Protein AF-A0A485J6U9-F1 (afdb_monomer_lite)

Radius of gyration: 19.87 Å; chains: 1; bounding box: 38×28×62 Å

Structure (mmCIF, N/CA/C/O backbone):
data_AF-A0A485J6U9-F1
#
_entry.id   AF-A0A485J6U9-F1
#
loop_
_atom_site.group_PDB
_atom_site.id
_atom_site.type_symbol
_atom_site.label_atom_id
_atom_site.label_alt_id
_atom_site.label_comp_id
_atom_site.label_asym_id
_atom_site.label_entity_id
_atom_site.label_seq_id
_atom_site.pdbx_PDB_ins_code
_atom_site.Cartn_x
_atom_site.Cartn_y
_atom_site.Cartn_z
_atom_site.occupancy
_atom_site.B_iso_or_equiv
_atom_site.auth_seq_id
_atom_site.auth_comp_id
_atom_site.auth_asym_id
_atom_site.auth_atom_id
_atom_site.pdbx_PDB_model_num
ATOM 1 N N . MET A 1 1 ? -6.637 5.668 -46.696 1.00 35.59 1 MET A N 1
ATOM 2 C CA . MET A 1 1 ? -7.475 6.559 -45.872 1.00 35.59 1 MET A CA 1
ATOM 3 C C . MET A 1 1 ? -7.796 5.779 -44.609 1.00 35.59 1 MET A C 1
ATOM 5 O O . MET A 1 1 ? -8.594 4.857 -44.676 1.00 35.59 1 MET A O 1
ATOM 9 N N . LEU A 1 2 ? -7.022 6.003 -43.543 1.00 38.31 2 LEU A N 1
ATOM 10 C CA . LEU A 1 2 ? -7.193 5.311 -42.261 1.00 38.31 2 LEU A CA 1
ATOM 11 C C . LEU A 1 2 ? -8.484 5.831 -41.614 1.00 38.31 2 LEU A C 1
ATOM 13 O O . LEU A 1 2 ? -8.698 7.041 -41.579 1.00 38.31 2 LEU A O 1
ATOM 17 N N . ASP A 1 3 ? -9.363 4.918 -41.207 1.00 39.28 3 ASP A N 1
ATOM 18 C CA . ASP A 1 3 ? -10.699 5.232 -40.698 1.00 39.28 3 ASP A CA 1
ATOM 19 C C . ASP A 1 3 ? -10.597 6.007 -39.374 1.00 39.28 3 ASP A C 1
ATOM 21 O O . ASP A 1 3 ? -9.973 5.551 -38.413 1.00 39.28 3 ASP A O 1
ATOM 25 N N . SER A 1 4 ? -11.201 7.197 -39.338 1.00 44.47 4 SER A N 1
ATOM 26 C CA . SER A 1 4 ? -11.130 8.158 -38.229 1.00 44.47 4 SER A CA 1
ATOM 27 C C . SER A 1 4 ? -11.622 7.583 -36.899 1.00 44.47 4 SER A C 1
ATOM 29 O O . SER A 1 4 ? -11.265 8.117 -35.854 1.00 44.47 4 SER A O 1
ATOM 31 N N . LYS A 1 5 ? -12.423 6.512 -36.923 1.00 46.84 5 LYS A N 1
ATOM 32 C CA . LYS A 1 5 ? -12.934 5.841 -35.719 1.00 46.84 5 LYS A CA 1
ATOM 33 C C . LYS A 1 5 ? -11.834 5.123 -34.932 1.00 46.84 5 LYS A C 1
ATOM 35 O O . LYS A 1 5 ? -11.816 5.190 -33.714 1.00 46.84 5 LYS A O 1
ATOM 40 N N . ASN A 1 6 ? -10.859 4.533 -35.624 1.00 50.22 6 ASN A N 1
ATOM 41 C CA . ASN A 1 6 ? -9.814 3.715 -35.001 1.00 50.22 6 ASN A CA 1
ATOM 42 C C . ASN A 1 6 ? -8.770 4.570 -34.259 1.00 50.22 6 ASN A C 1
ATOM 44 O O . ASN A 1 6 ? -8.260 4.188 -33.215 1.00 50.22 6 ASN A O 1
ATOM 48 N N . ILE A 1 7 ? -8.491 5.774 -34.772 1.00 48.19 7 ILE A N 1
ATOM 49 C CA . ILE A 1 7 ? -7.550 6.717 -34.148 1.00 48.19 7 ILE A CA 1
ATOM 50 C C . ILE A 1 7 ? -8.143 7.285 -32.855 1.00 48.19 7 ILE A C 1
ATOM 52 O O . ILE A 1 7 ? -7.432 7.421 -31.867 1.00 48.19 7 ILE A O 1
ATOM 56 N N . THR A 1 8 ? -9.443 7.592 -32.837 1.00 47.28 8 THR A N 1
ATOM 57 C CA . THR A 1 8 ? -10.120 8.079 -31.627 1.00 47.28 8 THR A CA 1
ATOM 58 C C . THR A 1 8 ? -10.196 7.001 -30.548 1.00 47.28 8 THR A C 1
ATOM 60 O O . THR A 1 8 ? -10.008 7.333 -29.383 1.00 47.28 8 THR A O 1
ATOM 63 N N . ASP A 1 9 ? -10.385 5.734 -30.931 1.00 46.00 9 ASP A N 1
ATOM 64 C CA . ASP A 1 9 ? -10.362 4.590 -30.010 1.00 46.00 9 ASP A CA 1
ATOM 65 C C . ASP A 1 9 ? -8.954 4.342 -29.438 1.00 46.00 9 ASP A C 1
ATOM 67 O O . ASP A 1 9 ? -8.806 4.121 -28.237 1.00 46.00 9 ASP A O 1
ATOM 71 N N . LEU A 1 10 ? -7.905 4.457 -30.263 1.00 44.81 10 LEU A N 1
ATOM 72 C CA . LEU A 1 10 ? -6.508 4.342 -29.823 1.00 44.81 10 LEU A CA 1
ATOM 73 C C . LEU A 1 10 ? -6.090 5.489 -28.897 1.00 44.81 10 LEU A C 1
ATOM 75 O O . LEU A 1 10 ? -5.428 5.248 -27.896 1.00 44.81 10 LEU A O 1
ATOM 79 N N . LEU A 1 11 ? -6.504 6.722 -29.200 1.00 48.78 11 LEU A N 1
ATOM 80 C CA . LEU A 1 11 ? -6.249 7.889 -28.350 1.0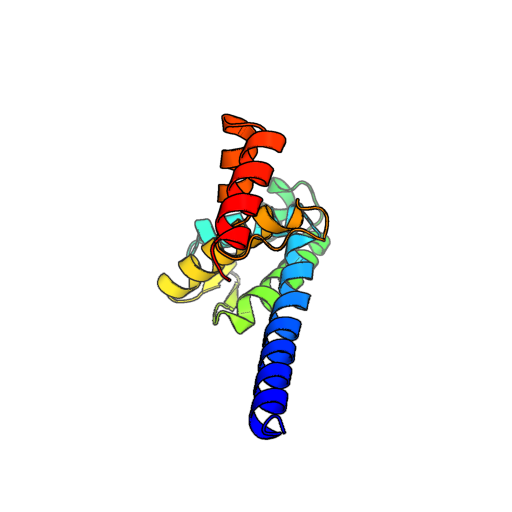0 48.78 11 LEU A CA 1
ATOM 81 C C . LEU A 1 11 ? -7.041 7.825 -27.038 1.00 48.78 11 LEU A C 1
ATOM 83 O O . LEU A 1 11 ? -6.549 8.284 -26.012 1.00 48.78 11 LEU A O 1
ATOM 87 N N . HIS A 1 12 ? -8.243 7.237 -27.044 1.00 41.88 12 HIS A N 1
ATOM 88 C CA . HIS A 1 12 ? -8.993 6.970 -25.815 1.00 41.88 12 HIS A CA 1
ATOM 89 C C . HIS A 1 12 ? -8.314 5.906 -24.957 1.00 41.88 12 HIS A C 1
ATOM 91 O O . HIS A 1 12 ? -8.286 6.049 -23.740 1.00 41.88 12 HIS A O 1
ATOM 97 N N . LEU A 1 13 ? -7.758 4.861 -25.577 1.00 40.75 13 LEU A N 1
ATOM 98 C CA . LEU A 1 13 ? -7.030 3.812 -24.870 1.00 40.75 13 LEU A CA 1
ATOM 99 C C . LEU A 1 13 ? -5.719 4.345 -24.278 1.00 40.75 13 LEU A C 1
ATOM 101 O O . LEU A 1 13 ? -5.414 4.050 -23.131 1.00 40.75 13 LEU A O 1
ATOM 105 N N . ASP A 1 14 ? -4.999 5.188 -25.019 1.00 39.88 14 ASP A N 1
ATOM 106 C CA . ASP A 1 14 ? -3.776 5.856 -24.555 1.00 39.88 14 ASP A CA 1
ATOM 107 C C . ASP A 1 14 ? -4.068 6.837 -23.405 1.00 39.88 14 ASP A C 1
ATOM 109 O O . ASP A 1 14 ? -3.330 6.904 -22.427 1.00 39.88 14 ASP A O 1
ATOM 113 N N . HIS A 1 15 ? -5.206 7.540 -23.459 1.00 40.34 15 HIS A N 1
ATOM 114 C CA . HIS A 1 15 ? -5.651 8.424 -22.379 1.00 40.34 15 HIS A CA 1
ATOM 115 C C . HIS A 1 15 ? -6.117 7.655 -21.129 1.00 40.34 1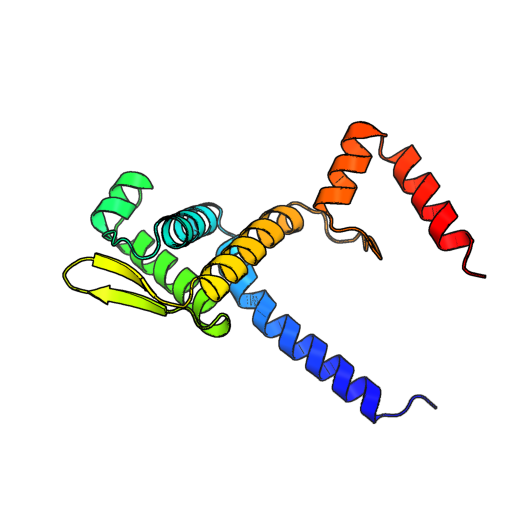5 HIS A C 1
ATOM 117 O O . HIS A 1 15 ? -5.851 8.092 -20.010 1.00 40.34 15 HIS A O 1
ATOM 123 N N . LEU A 1 16 ? -6.768 6.498 -21.306 1.00 37.81 16 LEU A N 1
ATOM 124 C CA . LEU A 1 16 ? -7.186 5.625 -20.204 1.00 37.81 16 LEU A CA 1
ATOM 125 C C . LEU A 1 16 ? -5.971 4.969 -19.524 1.00 37.81 16 LEU A C 1
ATOM 127 O O . LEU A 1 16 ? -5.895 4.952 -18.300 1.00 37.81 16 LEU A O 1
ATOM 131 N N . LEU A 1 17 ? -4.984 4.526 -20.312 1.00 43.03 17 LEU A N 1
ATOM 132 C CA . LEU A 1 17 ? -3.705 4.000 -19.821 1.00 43.03 17 LEU A CA 1
ATOM 133 C C . LEU A 1 17 ? -2.837 5.093 -19.172 1.00 43.03 17 LEU A C 1
ATOM 135 O O . LEU A 1 17 ? -2.151 4.828 -18.188 1.00 43.03 17 LEU A O 1
ATOM 139 N N . GLY A 1 18 ? -2.881 6.330 -19.676 1.00 35.41 18 GLY A N 1
ATOM 140 C CA . GLY A 1 18 ? -2.136 7.466 -19.124 1.00 35.41 18 GLY A CA 1
ATOM 141 C C . GLY A 1 18 ? -2.608 7.895 -17.730 1.00 35.41 18 GLY A C 1
ATOM 142 O O . GLY A 1 18 ? -1.780 8.211 -16.879 1.00 35.41 18 GLY A O 1
ATOM 143 N N . ALA A 1 19 ? -3.918 7.842 -17.464 1.00 39.59 19 ALA A N 1
ATOM 144 C CA . ALA A 1 19 ? -4.476 8.134 -16.140 1.00 39.59 19 ALA A CA 1
ATOM 145 C C . ALA A 1 19 ? -4.165 7.029 -15.113 1.00 39.59 19 ALA A C 1
ATOM 147 O O . ALA A 1 19 ? -3.899 7.325 -13.950 1.00 39.59 19 ALA A O 1
ATOM 148 N N . GLU A 1 20 ? -4.135 5.763 -15.545 1.00 41.81 20 GLU A N 1
ATOM 149 C CA . GLU A 1 20 ? -3.649 4.649 -14.719 1.00 41.81 20 GLU A CA 1
ATOM 150 C C . GLU A 1 20 ? -2.145 4.791 -14.405 1.00 41.81 20 GLU A C 1
ATOM 152 O O . GLU A 1 20 ? -1.697 4.409 -13.323 1.00 41.81 20 GLU A O 1
ATOM 157 N N . CYS A 1 21 ? -1.366 5.393 -15.311 1.00 45.50 21 CYS A N 1
ATOM 158 C CA . CYS A 1 21 ? 0.083 5.541 -15.175 1.00 45.50 21 CYS A CA 1
ATOM 159 C C . CYS A 1 21 ? 0.505 6.612 -14.148 1.00 45.50 21 CYS A C 1
ATOM 161 O O . CYS A 1 21 ? 1.444 6.373 -13.391 1.00 45.50 21 CYS A O 1
ATOM 163 N N . GLU A 1 22 ? -0.196 7.752 -14.046 1.00 48.62 22 GLU A N 1
ATOM 164 C CA . GLU A 1 22 ? 0.195 8.847 -13.130 1.00 48.62 22 GLU A CA 1
ATOM 165 C C . GLU A 1 22 ? 0.141 8.451 -11.639 1.00 48.62 22 GLU A C 1
ATOM 167 O O . GLU A 1 22 ? 0.990 8.863 -10.839 1.00 48.62 22 GLU A O 1
ATOM 172 N N . GLU A 1 23 ? -0.837 7.635 -11.235 1.00 53.12 23 GLU A N 1
ATOM 173 C CA . GLU A 1 23 ? -0.960 7.197 -9.838 1.00 53.12 23 GLU A CA 1
ATOM 174 C C . GLU A 1 23 ? -0.042 6.014 -9.508 1.00 53.12 23 GLU A C 1
ATOM 176 O O . GLU A 1 23 ? 0.522 5.957 -8.406 1.00 53.12 23 GLU A O 1
ATOM 181 N N . ILE A 1 24 ? 0.179 5.115 -10.477 1.00 58.66 24 ILE A N 1
ATOM 182 C CA . ILE A 1 24 ? 1.215 4.078 -10.393 1.00 58.66 24 ILE A CA 1
ATOM 183 C C . ILE A 1 24 ? 2.583 4.742 -10.191 1.00 58.66 24 ILE A C 1
ATOM 185 O O . ILE A 1 24 ? 3.296 4.376 -9.252 1.00 58.66 24 ILE A O 1
ATOM 189 N N . ASP A 1 25 ? 2.907 5.782 -10.965 1.00 65.88 25 ASP A N 1
ATOM 190 C CA . ASP A 1 25 ? 4.149 6.551 -10.832 1.00 65.88 25 ASP A CA 1
ATOM 191 C C . ASP A 1 25 ? 4.310 7.138 -9.423 1.00 65.88 25 ASP A C 1
ATOM 193 O O . ASP A 1 25 ? 5.406 7.134 -8.858 1.00 65.88 25 ASP A O 1
ATOM 197 N N . GLY A 1 26 ? 3.216 7.599 -8.807 1.00 75.00 26 GLY A N 1
ATOM 198 C CA . GLY A 1 26 ? 3.202 8.147 -7.450 1.00 75.00 26 GLY A CA 1
ATOM 199 C C . GLY A 1 26 ? 3.624 7.153 -6.364 1.00 75.00 26 GLY A C 1
ATOM 200 O O . GLY A 1 26 ? 4.291 7.540 -5.395 1.00 75.00 26 GLY A O 1
ATOM 201 N N . VAL A 1 27 ? 3.256 5.878 -6.494 1.00 82.31 27 VAL A N 1
ATOM 202 C CA . VAL A 1 27 ? 3.714 4.822 -5.578 1.00 82.31 27 VAL A CA 1
ATOM 203 C C . VAL A 1 27 ? 5.108 4.338 -5.983 1.00 82.31 27 VAL A C 1
ATOM 205 O O . VAL A 1 27 ? 5.965 4.182 -5.110 1.00 82.31 27 VAL A O 1
ATOM 208 N N . MET A 1 28 ? 5.363 4.145 -7.280 1.00 83.19 28 MET A N 1
ATOM 209 C CA . MET A 1 28 ? 6.600 3.540 -7.784 1.00 83.19 28 MET A CA 1
ATOM 210 C C . MET A 1 28 ? 7.825 4.454 -7.658 1.00 83.19 28 MET A C 1
ATOM 212 O O . MET A 1 28 ? 8.931 3.964 -7.427 1.00 83.19 28 MET A O 1
ATOM 216 N N . ASN A 1 29 ? 7.653 5.780 -7.702 1.00 83.19 29 ASN A N 1
ATOM 217 C CA . ASN A 1 29 ? 8.747 6.749 -7.547 1.00 83.19 29 ASN A CA 1
ATOM 218 C C . ASN A 1 29 ? 9.331 6.827 -6.125 1.00 83.19 29 ASN A C 1
ATOM 220 O O . ASN A 1 29 ? 10.306 7.542 -5.883 1.00 83.19 29 ASN A O 1
ATOM 224 N N . ASN A 1 30 ? 8.745 6.108 -5.164 1.00 88.75 30 ASN A N 1
ATOM 225 C CA . ASN A 1 30 ? 9.183 6.115 -3.781 1.00 88.75 30 ASN A CA 1
ATOM 226 C C . ASN A 1 30 ? 9.247 4.689 -3.227 1.00 88.75 30 ASN A C 1
ATOM 228 O O . ASN A 1 30 ? 8.239 4.103 -2.833 1.00 88.75 30 ASN A O 1
ATOM 232 N N . ALA A 1 31 ? 10.468 4.167 -3.084 1.00 88.56 31 ALA A N 1
ATOM 233 C CA . ALA A 1 31 ? 10.719 2.818 -2.573 1.00 88.56 31 ALA A CA 1
ATOM 234 C C . ALA A 1 31 ? 10.060 2.535 -1.207 1.00 88.56 31 ALA A C 1
ATOM 236 O O . ALA A 1 31 ? 9.760 1.384 -0.890 1.00 88.56 31 ALA A O 1
ATOM 237 N N . ARG A 1 32 ? 9.815 3.561 -0.380 1.00 94.56 32 ARG A N 1
ATOM 238 C CA . ARG A 1 32 ? 9.088 3.400 0.885 1.00 94.56 32 ARG A CA 1
ATOM 239 C C . ARG A 1 32 ? 7.604 3.127 0.651 1.00 94.56 32 ARG A C 1
ATOM 241 O O . ARG A 1 32 ? 7.066 2.234 1.296 1.00 94.56 32 ARG A O 1
ATOM 248 N N . ARG A 1 33 ? 6.961 3.838 -0.281 1.00 95.75 33 ARG A N 1
ATOM 249 C CA . ARG A 1 33 ? 5.547 3.620 -0.634 1.00 95.75 33 ARG A CA 1
ATOM 250 C C . ARG A 1 33 ? 5.335 2.237 -1.222 1.00 95.75 33 ARG A C 1
ATOM 252 O O . ARG A 1 33 ? 4.435 1.540 -0.774 1.00 95.75 33 ARG A O 1
ATOM 259 N N . VAL A 1 34 ? 6.230 1.806 -2.112 1.00 94.56 34 VAL A N 1
ATOM 260 C CA . VAL A 1 34 ? 6.247 0.437 -2.650 1.00 94.56 34 VAL A CA 1
ATOM 261 C C . VAL A 1 34 ? 6.276 -0.600 -1.522 1.00 94.56 34 VAL A C 1
ATOM 263 O O . VAL A 1 34 ? 5.468 -1.526 -1.503 1.00 94.56 34 VAL A O 1
ATOM 266 N N . LYS A 1 35 ? 7.168 -0.428 -0.536 1.00 95.25 35 LYS A N 1
ATOM 267 C CA . LYS A 1 35 ? 7.267 -1.351 0.605 1.00 95.25 35 LYS A CA 1
ATOM 268 C C . LYS A 1 35 ? 6.021 -1.339 1.491 1.00 95.25 35 LYS A C 1
ATOM 270 O O . LYS A 1 35 ? 5.608 -2.406 1.934 1.00 95.25 35 LYS A O 1
ATOM 275 N N . ILE A 1 36 ? 5.444 -0.167 1.767 1.00 97.06 36 ILE A N 1
ATOM 276 C CA . ILE A 1 36 ? 4.214 -0.048 2.567 1.00 97.06 36 ILE A CA 1
ATOM 277 C C . ILE A 1 36 ? 3.044 -0.709 1.827 1.00 97.06 36 ILE A C 1
ATOM 279 O O . ILE A 1 36 ? 2.335 -1.515 2.421 1.00 97.06 36 ILE A O 1
ATOM 283 N N . ALA A 1 37 ? 2.872 -0.433 0.532 1.00 96.75 37 ALA A N 1
ATOM 284 C CA . ALA A 1 37 ? 1.823 -1.031 -0.292 1.00 96.75 37 ALA A CA 1
ATOM 285 C C . ALA A 1 37 ? 1.947 -2.563 -0.351 1.00 96.75 37 ALA A C 1
ATOM 287 O O . ALA A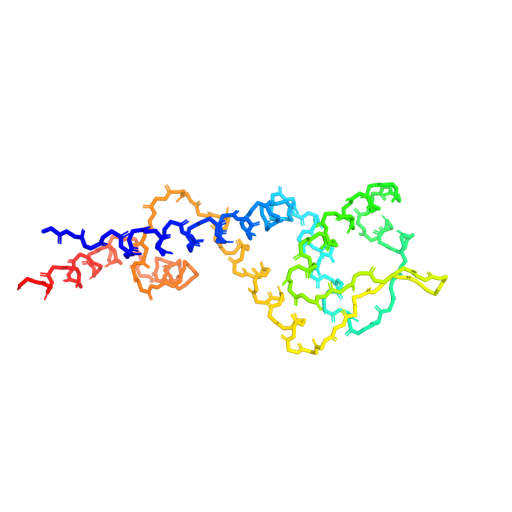 1 37 ? 0.971 -3.268 -0.105 1.00 96.75 37 ALA A O 1
ATOM 288 N N . SER A 1 38 ? 3.158 -3.082 -0.590 1.00 96.44 38 SER A N 1
ATOM 289 C CA . SER A 1 38 ? 3.439 -4.525 -0.592 1.00 96.44 38 SER A CA 1
ATOM 290 C C . SER A 1 38 ? 3.090 -5.173 0.747 1.00 96.44 38 SER A C 1
ATOM 292 O O . SER A 1 38 ? 2.446 -6.224 0.765 1.00 96.44 38 SER A O 1
ATOM 294 N N . GLN A 1 39 ? 3.450 -4.535 1.867 1.00 97.00 39 GLN A N 1
ATOM 295 C CA . GLN A 1 39 ? 3.091 -5.031 3.191 1.00 97.00 39 GLN A CA 1
ATOM 296 C C . GLN A 1 39 ? 1.570 -5.087 3.371 1.00 97.00 39 GLN A C 1
ATOM 298 O O . GLN A 1 39 ? 1.050 -6.135 3.738 1.00 97.00 39 GLN A O 1
ATOM 303 N N . LEU A 1 40 ? 0.861 -3.986 3.107 1.00 97.25 40 LEU A N 1
ATOM 304 C CA . LEU A 1 40 ? -0.588 -3.913 3.310 1.00 97.25 40 LEU A CA 1
ATOM 305 C C . LEU A 1 40 ? -1.335 -4.950 2.461 1.00 97.25 40 LEU A C 1
ATOM 307 O O . LEU A 1 40 ? -2.225 -5.629 2.968 1.00 97.25 40 LEU A O 1
ATOM 311 N N . LEU A 1 41 ? -0.940 -5.122 1.196 1.00 97.19 41 LEU A N 1
ATOM 312 C CA . LEU A 1 41 ? -1.521 -6.131 0.307 1.00 97.19 41 LEU A CA 1
ATOM 313 C C . LEU A 1 41 ? -1.239 -7.558 0.796 1.00 97.19 41 LEU A C 1
ATOM 315 O O . LEU A 1 41 ? -2.131 -8.397 0.772 1.00 97.19 41 LEU A O 1
ATOM 319 N N . SER A 1 42 ? -0.020 -7.832 1.274 1.00 96.00 42 SER A N 1
ATOM 320 C CA . SER A 1 42 ? 0.369 -9.168 1.759 1.00 96.00 42 SER A CA 1
ATOM 321 C C . SER A 1 42 ? -0.295 -9.535 3.086 1.00 96.00 42 SER A C 1
ATOM 323 O O . SER A 1 42 ? -0.545 -10.706 3.351 1.00 96.00 42 SER A O 1
ATOM 325 N N . GLU A 1 43 ? -0.543 -8.540 3.939 1.00 94.94 43 GLU A N 1
ATOM 326 C CA . GLU A 1 43 ? -1.145 -8.733 5.258 1.00 94.94 43 GLU A CA 1
ATOM 327 C C . GLU A 1 43 ? -2.683 -8.692 5.203 1.00 94.94 43 GLU A C 1
ATOM 329 O O . GLU A 1 43 ? -3.311 -9.059 6.191 1.00 94.94 43 GLU A O 1
ATOM 334 N N . THR A 1 44 ? -3.300 -8.317 4.074 1.00 93.44 44 THR A N 1
ATOM 335 C CA . THR A 1 44 ? -4.764 -8.231 3.903 1.00 93.44 44 THR A CA 1
ATOM 336 C C . THR A 1 44 ? -5.469 -9.545 4.286 1.00 93.44 44 THR A C 1
ATOM 338 O O . THR A 1 44 ? -5.042 -10.610 3.836 1.00 93.44 44 THR A O 1
ATOM 341 N N . PRO A 1 45 ? -6.557 -9.513 5.087 1.00 91.31 45 PRO A N 1
ATOM 342 C CA . PRO A 1 45 ? -7.278 -8.342 5.610 1.00 91.31 45 PRO A CA 1
ATOM 343 C C . PRO A 1 45 ? -6.820 -7.883 7.009 1.00 91.31 45 PRO A C 1
ATOM 345 O O . PRO A 1 45 ? -7.549 -7.168 7.690 1.00 91.31 45 PRO A O 1
ATOM 348 N N . ASN A 1 46 ? -5.646 -8.308 7.483 1.00 94.06 46 ASN A N 1
ATOM 349 C CA . ASN A 1 46 ? -5.184 -7.972 8.827 1.00 94.06 46 ASN A CA 1
ATOM 350 C C . ASN A 1 46 ? -4.896 -6.473 8.975 1.00 94.06 46 ASN A C 1
ATOM 352 O O . ASN A 1 46 ? -4.335 -5.821 8.094 1.00 94.06 46 ASN A O 1
ATOM 356 N N . GLU A 1 47 ? -5.235 -5.946 10.148 1.00 94.56 47 GLU A N 1
ATOM 357 C CA . GLU A 1 47 ? -5.066 -4.537 10.472 1.00 94.56 47 GLU A CA 1
ATOM 358 C C . GLU A 1 47 ? -3.659 -4.210 10.984 1.00 94.56 47 GLU A C 1
ATOM 360 O O . GLU A 1 47 ? -3.070 -4.910 11.815 1.00 94.56 47 GLU A O 1
ATOM 365 N N . THR A 1 48 ? -3.152 -3.058 10.554 1.00 95.50 48 THR A N 1
ATOM 366 C CA . THR A 1 48 ? -1.979 -2.400 11.137 1.00 95.50 48 THR A CA 1
ATOM 367 C C . THR A 1 48 ? -2.360 -1.038 11.714 1.00 95.50 48 THR A C 1
ATOM 369 O O . THR A 1 48 ? -3.517 -0.638 11.678 1.00 95.50 48 THR A O 1
ATOM 372 N N . SER A 1 49 ? -1.415 -0.300 12.289 1.00 96.06 49 SER A N 1
ATOM 373 C CA . SER A 1 49 ? -1.664 1.061 12.772 1.00 96.06 49 SER A CA 1
ATOM 374 C C . SER A 1 49 ? -0.622 2.032 12.244 1.00 96.06 49 SER A C 1
ATOM 376 O O . SER A 1 49 ? 0.499 1.644 11.909 1.00 96.06 49 SER A O 1
ATOM 378 N N . ILE A 1 50 ? -0.971 3.320 12.227 1.00 96.00 50 ILE A N 1
ATOM 379 C CA . ILE A 1 50 ? -0.029 4.391 11.879 1.00 96.00 50 ILE A CA 1
ATOM 380 C C . ILE A 1 50 ? 1.226 4.315 12.756 1.00 96.00 50 ILE A C 1
ATOM 382 O O . ILE A 1 50 ? 2.331 4.444 12.240 1.00 96.00 50 ILE A O 1
ATOM 386 N N . SER A 1 51 ? 1.075 4.041 14.056 1.00 96.44 51 SER A N 1
ATOM 387 C CA . SER A 1 51 ? 2.201 3.884 14.984 1.00 96.44 51 SER A CA 1
ATOM 388 C C . SER A 1 51 ? 3.076 2.673 14.649 1.00 96.44 51 SER A C 1
ATOM 390 O O . SER A 1 51 ? 4.293 2.817 14.600 1.00 96.44 51 SER A O 1
ATOM 392 N N . LYS A 1 52 ? 2.481 1.507 14.345 1.00 96.62 52 LYS A N 1
ATOM 393 C CA . LYS A 1 52 ? 3.231 0.301 13.942 1.00 96.62 52 LYS A CA 1
ATOM 394 C C . LYS A 1 52 ? 4.009 0.523 12.645 1.00 96.62 52 LYS A C 1
ATOM 396 O O . LYS A 1 52 ? 5.160 0.114 12.532 1.00 96.62 52 LYS A O 1
ATOM 401 N N . LEU A 1 53 ? 3.389 1.176 11.663 1.00 96.62 53 LEU A N 1
ATOM 402 C CA . LEU A 1 53 ? 4.046 1.522 10.403 1.00 96.62 53 LEU A CA 1
ATOM 403 C C . LEU A 1 53 ? 5.158 2.562 10.622 1.00 96.62 53 LEU A C 1
ATOM 405 O O . LEU A 1 53 ? 6.251 2.418 10.084 1.00 96.62 53 LEU A O 1
ATOM 409 N N . SER A 1 54 ? 4.906 3.582 11.442 1.00 96.94 54 SER A N 1
ATOM 410 C CA . SER A 1 54 ? 5.883 4.618 11.800 1.00 96.94 54 SER A CA 1
ATOM 411 C C . SER A 1 54 ? 7.138 4.011 12.428 1.00 96.94 54 SER A C 1
ATOM 413 O O . SER A 1 54 ? 8.248 4.334 12.004 1.00 96.94 54 SER A O 1
ATOM 415 N N . GLU A 1 55 ? 6.960 3.080 13.367 1.00 97.44 55 GLU A N 1
ATOM 416 C CA . GLU A 1 55 ? 8.048 2.344 14.010 1.00 97.44 55 GLU A CA 1
ATOM 417 C C . GLU A 1 55 ? 8.798 1.458 13.008 1.00 97.44 55 GLU A C 1
ATOM 419 O O . GLU A 1 55 ? 10.016 1.563 12.882 1.00 97.44 55 GLU A O 1
ATOM 424 N N . ARG A 1 56 ? 8.076 0.642 12.227 1.00 96.75 56 ARG A N 1
ATOM 425 C CA . ARG A 1 56 ? 8.670 -0.302 11.267 1.00 96.75 56 ARG A CA 1
ATOM 426 C C . ARG A 1 56 ? 9.495 0.383 10.175 1.00 96.75 56 ARG A C 1
ATOM 428 O O . ARG A 1 56 ? 10.536 -0.137 9.780 1.00 96.75 56 ARG A O 1
ATOM 435 N N . TYR A 1 57 ? 9.019 1.515 9.660 1.00 94.69 57 TYR A N 1
ATOM 436 C CA . TYR A 1 57 ? 9.673 2.246 8.571 1.00 94.69 57 TYR A CA 1
ATOM 437 C C . TYR A 1 57 ? 10.547 3.411 9.054 1.00 94.69 57 TYR A C 1
ATOM 439 O O . TYR A 1 57 ? 11.109 4.113 8.214 1.00 94.69 57 TYR A O 1
ATOM 447 N N . PHE A 1 58 ? 10.683 3.610 10.371 1.00 96.06 58 PHE A N 1
ATOM 448 C CA . PHE A 1 58 ? 11.492 4.664 10.997 1.00 96.06 58 PHE A CA 1
ATOM 449 C C . PHE A 1 58 ? 11.176 6.078 10.479 1.00 96.06 58 PHE A C 1
ATOM 451 O O . PHE A 1 58 ? 12.069 6.875 10.189 1.00 96.06 58 PHE A O 1
ATOM 458 N N . ILE A 1 59 ? 9.888 6.402 10.347 1.00 95.56 59 ILE A N 1
ATOM 459 C CA . ILE A 1 59 ? 9.417 7.716 9.883 1.00 95.56 59 ILE A CA 1
ATOM 460 C C . ILE A 1 59 ? 8.276 8.233 10.749 1.00 95.56 59 ILE A C 1
ATOM 462 O O . ILE A 1 59 ? 7.641 7.471 11.466 1.00 95.56 59 ILE A O 1
ATOM 466 N N . SER A 1 60 ? 7.985 9.533 10.682 1.00 97.75 60 SER A N 1
ATOM 467 C CA . SER A 1 60 ? 6.896 10.130 11.462 1.00 97.75 60 SER A CA 1
ATOM 468 C C . SER A 1 60 ? 5.515 9.604 11.046 1.00 97.75 60 SER A C 1
ATOM 470 O O . SER A 1 60 ? 5.284 9.249 9.887 1.00 97.75 60 SER A O 1
ATOM 472 N N . GLY A 1 61 ? 4.558 9.631 11.979 1.00 96.75 61 GLY A N 1
ATOM 473 C CA . GLY A 1 61 ? 3.162 9.284 11.689 1.00 96.75 61 GLY A CA 1
ATOM 474 C C . GLY A 1 61 ? 2.544 10.154 10.588 1.00 96.75 61 GLY A C 1
ATOM 475 O O . GLY A 1 61 ? 1.811 9.645 9.747 1.00 96.75 61 GLY A O 1
ATOM 476 N N . ALA A 1 62 ? 2.903 11.441 10.521 1.00 97.31 62 ALA A N 1
ATOM 477 C CA . ALA A 1 62 ? 2.467 12.334 9.445 1.00 97.31 62 ALA A CA 1
ATOM 478 C C . ALA A 1 62 ? 2.980 11.882 8.064 1.00 97.31 62 ALA A C 1
ATOM 480 O O . ALA A 1 62 ? 2.227 11.902 7.091 1.00 97.31 62 ALA A O 1
ATOM 481 N N . SER A 1 63 ? 4.232 11.415 7.981 1.00 97.25 63 SER A N 1
ATOM 482 C CA . SER A 1 63 ? 4.786 10.845 6.747 1.00 97.25 63 SER A CA 1
ATOM 483 C C . SER A 1 63 ? 4.060 9.566 6.336 1.00 97.25 63 SER A C 1
ATOM 485 O O . SER A 1 63 ? 3.758 9.408 5.156 1.00 97.25 63 SER A O 1
ATOM 487 N N . ILE A 1 64 ? 3.715 8.695 7.294 1.00 97.62 64 ILE A N 1
ATOM 488 C CA . ILE A 1 64 ? 2.902 7.500 7.022 1.00 97.62 64 ILE A CA 1
ATOM 489 C C . ILE A 1 64 ? 1.530 7.887 6.477 1.00 97.62 64 ILE A C 1
ATOM 491 O O . ILE A 1 64 ? 1.125 7.357 5.451 1.00 97.62 64 ILE A O 1
ATOM 495 N N . VAL A 1 65 ? 0.827 8.830 7.108 1.00 96.50 65 VAL A N 1
ATOM 496 C CA . VAL A 1 65 ? -0.489 9.289 6.630 1.00 96.50 65 VAL A CA 1
ATOM 497 C C . VAL A 1 65 ? -0.398 9.821 5.198 1.00 96.50 65 VAL A C 1
ATOM 499 O O . VAL A 1 65 ? -1.246 9.501 4.366 1.00 96.50 65 VAL A O 1
ATOM 502 N N . ASN A 1 66 ? 0.651 10.585 4.885 1.00 96.56 66 ASN A N 1
ATOM 503 C CA . ASN A 1 66 ? 0.868 11.091 3.536 1.00 96.56 66 ASN A CA 1
ATOM 504 C C . ASN A 1 66 ? 1.151 9.976 2.517 1.00 96.56 66 ASN A C 1
ATOM 506 O O . ASN A 1 66 ? 0.629 10.027 1.407 1.00 96.56 66 ASN A O 1
ATOM 510 N N . ASP A 1 67 ? 1.956 8.977 2.878 1.00 96.19 67 ASP A N 1
ATOM 511 C CA . ASP A 1 67 ? 2.231 7.837 2.001 1.00 96.19 67 ASP A CA 1
ATOM 512 C C . ASP A 1 67 ? 0.980 6.969 1.799 1.00 96.19 67 ASP A C 1
ATOM 514 O O . ASP A 1 67 ? 0.682 6.590 0.670 1.00 96.19 67 ASP A O 1
ATOM 518 N N . LEU A 1 68 ? 0.194 6.736 2.854 1.00 96.62 68 LEU A N 1
ATOM 519 C CA . LEU A 1 68 ? -1.074 6.008 2.777 1.00 96.62 68 LEU A CA 1
ATOM 520 C C . LEU A 1 68 ? -2.102 6.707 1.889 1.00 96.62 68 LEU A C 1
ATOM 522 O O . LEU A 1 68 ? -2.858 6.024 1.215 1.00 96.62 68 LEU A O 1
ATOM 526 N N . ARG A 1 69 ? -2.125 8.043 1.853 1.00 96.19 69 ARG A N 1
ATOM 527 C CA . ARG A 1 69 ? -2.988 8.799 0.933 1.00 96.19 69 ARG A CA 1
ATOM 528 C C . ARG A 1 69 ? -2.641 8.519 -0.532 1.00 96.19 69 ARG A C 1
ATOM 530 O O . ARG A 1 69 ? -3.537 8.374 -1.346 1.00 96.19 69 ARG A O 1
ATOM 537 N N . VAL A 1 70 ? -1.351 8.443 -0.866 1.00 96.12 70 VAL A N 1
ATOM 538 C CA . VAL A 1 70 ? -0.908 8.127 -2.238 1.00 96.12 70 VAL A CA 1
ATOM 539 C C . VAL A 1 70 ? -1.226 6.672 -2.587 1.00 96.12 70 VAL A C 1
ATOM 541 O O . VAL A 1 70 ? -1.685 6.390 -3.687 1.00 96.12 70 VAL A O 1
ATOM 544 N N . ILE A 1 71 ? -1.018 5.755 -1.639 1.00 96.31 71 ILE A N 1
ATOM 545 C CA . ILE A 1 71 ? -1.348 4.335 -1.814 1.00 96.31 71 ILE A CA 1
ATOM 546 C C . ILE A 1 71 ? -2.859 4.141 -1.987 1.00 96.31 71 ILE A C 1
ATOM 548 O O . ILE A 1 71 ? -3.275 3.353 -2.822 1.00 96.31 71 ILE A O 1
ATOM 552 N N . GLU A 1 72 ? -3.681 4.858 -1.223 1.00 96.38 72 GLU A N 1
ATOM 553 C CA . GLU A 1 72 ? -5.142 4.809 -1.328 1.00 96.38 72 GLU A CA 1
ATOM 554 C C . GLU A 1 72 ? -5.639 5.246 -2.707 1.00 96.38 72 GLU A C 1
ATOM 556 O O . GLU A 1 72 ? -6.467 4.543 -3.278 1.00 96.38 72 GLU A O 1
ATOM 561 N N . SER A 1 73 ? -5.101 6.344 -3.254 1.00 95.19 73 SER A N 1
ATOM 562 C CA . SER A 1 73 ? -5.384 6.763 -4.632 1.00 95.19 73 SER A CA 1
ATOM 563 C C . SER A 1 73 ? -5.087 5.631 -5.615 1.00 95.19 73 SER A C 1
ATOM 565 O O . SER A 1 73 ? -6.000 5.162 -6.280 1.00 95.19 73 SER A O 1
ATOM 567 N N . TRP A 1 74 ? -3.871 5.077 -5.569 1.00 95.19 74 TRP A N 1
ATOM 568 C CA . TRP A 1 74 ? -3.454 3.978 -6.446 1.00 95.19 74 TRP A CA 1
ATOM 569 C C . TRP A 1 74 ? -4.319 2.705 -6.330 1.00 95.19 74 TRP A C 1
ATOM 571 O O . TRP A 1 74 ? -4.503 1.981 -7.307 1.00 95.19 74 TRP A O 1
ATOM 581 N N . LEU A 1 75 ? -4.863 2.409 -5.145 1.00 95.31 75 LEU A N 1
ATOM 582 C CA . LEU A 1 75 ? -5.726 1.245 -4.908 1.00 95.31 75 LEU A CA 1
ATOM 583 C C . LEU A 1 75 ? -7.158 1.434 -5.436 1.00 95.31 75 LEU A C 1
ATOM 585 O O . LEU A 1 75 ? -7.782 0.461 -5.868 1.00 95.31 75 LEU A O 1
ATOM 589 N N . ALA A 1 76 ? -7.676 2.663 -5.408 1.00 94.69 76 ALA A N 1
ATOM 590 C CA . ALA A 1 76 ? -9.056 2.978 -5.767 1.00 94.69 76 ALA A CA 1
ATOM 591 C C . ALA A 1 76 ? -9.478 2.501 -7.176 1.00 94.69 76 ALA A C 1
ATOM 593 O O . ALA A 1 76 ? -10.521 1.843 -7.271 1.00 94.69 76 ALA A O 1
ATOM 594 N N . PRO A 1 77 ? -8.713 2.737 -8.267 1.00 92.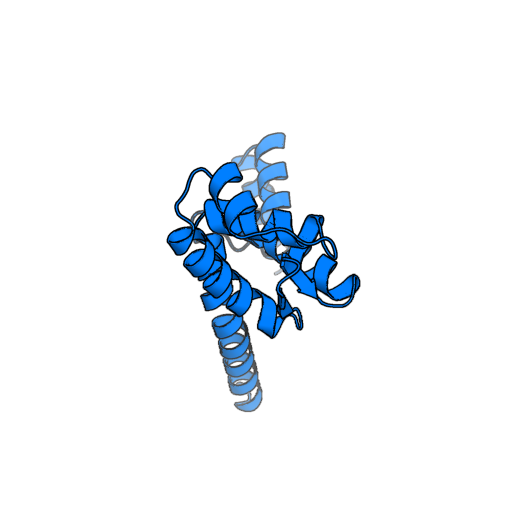56 77 PRO A N 1
ATOM 595 C CA . PRO A 1 77 ? -9.094 2.262 -9.601 1.00 92.56 77 PRO A CA 1
ATOM 596 C C . PRO A 1 77 ? -9.068 0.731 -9.728 1.00 92.56 77 PRO A C 1
ATOM 598 O O . PRO A 1 77 ? -9.735 0.173 -10.596 1.00 92.56 77 PRO A O 1
ATOM 601 N N . LEU A 1 78 ? -8.371 0.027 -8.829 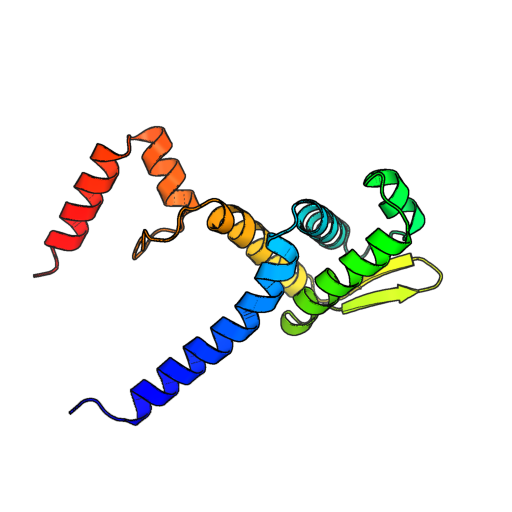1.00 92.00 78 LEU A N 1
ATOM 602 C CA . LEU A 1 78 ? -8.339 -1.441 -8.764 1.00 92.00 78 LEU A CA 1
ATOM 603 C C . LEU A 1 78 ? -9.548 -2.020 -8.000 1.00 92.00 78 LEU A C 1
ATOM 605 O O . LEU A 1 78 ? -9.682 -3.237 -7.832 1.00 92.00 78 LEU A O 1
ATOM 609 N N . GLY A 1 79 ? -10.437 -1.149 -7.512 1.00 94.06 79 GLY A N 1
ATOM 610 C CA . GLY A 1 79 ? -11.588 -1.506 -6.689 1.00 94.06 79 GLY A CA 1
ATOM 611 C C . GLY A 1 79 ? -11.206 -1.975 -5.283 1.00 94.06 79 GLY A C 1
ATOM 612 O O . GLY A 1 79 ? -11.970 -2.717 -4.664 1.00 94.06 79 GLY A O 1
ATOM 613 N N . LEU A 1 80 ? -10.030 -1.571 -4.796 1.00 97.31 80 LEU A N 1
ATOM 614 C CA . LEU A 1 80 ? -9.568 -1.793 -3.429 1.00 97.31 80 LEU A CA 1
ATOM 615 C C . LEU A 1 80 ? -9.769 -0.517 -2.606 1.00 97.31 80 LEU A C 1
ATOM 617 O O . LEU A 1 80 ? -9.625 0.592 -3.114 1.00 97.31 80 LEU A O 1
ATOM 621 N N . SER A 1 81 ? -10.090 -0.668 -1.322 1.00 97.00 81 SER A N 1
ATOM 622 C CA . SER A 1 81 ? -10.286 0.459 -0.402 1.00 97.00 81 SER A CA 1
ATOM 623 C C . SER A 1 81 ? -9.332 0.378 0.779 1.00 97.00 81 SER A C 1
ATOM 625 O O . SER A 1 81 ? -9.143 -0.691 1.354 1.00 97.00 81 SER A O 1
ATOM 627 N N . LEU A 1 82 ? -8.742 1.510 1.171 1.00 97.00 82 LEU A N 1
ATOM 628 C CA . LEU A 1 82 ? -7.926 1.597 2.380 1.00 97.00 82 LEU A CA 1
ATOM 629 C C . LEU A 1 82 ? -8.800 2.026 3.565 1.00 97.00 82 LEU A C 1
ATOM 631 O O . LEU A 1 82 ? -9.081 3.208 3.769 1.00 97.00 82 LEU A O 1
ATOM 635 N N . ILE A 1 83 ? -9.219 1.057 4.371 1.00 96.00 83 ILE A N 1
ATOM 636 C CA . ILE A 1 83 ? -10.122 1.285 5.495 1.00 96.00 83 ILE A CA 1
ATOM 637 C C . ILE A 1 83 ? -9.338 1.787 6.701 1.00 96.00 83 ILE A C 1
ATOM 639 O O . ILE A 1 83 ? -8.290 1.246 7.053 1.00 96.00 83 ILE A O 1
ATOM 643 N N . ARG A 1 84 ? -9.865 2.827 7.355 1.00 92.88 84 ARG A N 1
ATOM 644 C CA . ARG A 1 84 ? -9.331 3.394 8.597 1.00 92.88 84 ARG A CA 1
ATOM 645 C C . ARG A 1 84 ? -10.397 3.304 9.679 1.00 92.88 84 ARG A C 1
ATOM 647 O O . ARG A 1 84 ? -11.445 3.936 9.579 1.00 92.88 84 ARG A O 1
ATOM 654 N N . SER A 1 85 ? -10.114 2.533 10.713 1.00 88.19 85 SER A N 1
ATOM 655 C CA . SER A 1 85 ? -10.989 2.294 11.854 1.00 88.19 85 SER A CA 1
ATOM 656 C C . SER A 1 85 ? -10.226 2.547 13.163 1.00 88.19 85 SER A C 1
ATOM 658 O O . SER A 1 85 ? -8.998 2.668 13.165 1.00 88.19 85 SER A O 1
ATOM 660 N N . PRO A 1 86 ? -10.920 2.606 14.313 1.00 85.25 86 PRO A N 1
ATOM 661 C CA . PRO A 1 86 ? -10.252 2.609 15.614 1.00 85.25 86 PRO A CA 1
ATOM 662 C C . PRO A 1 86 ? -9.382 1.365 15.856 1.00 85.25 86 PRO A C 1
ATOM 664 O O . PRO A 1 86 ? -8.434 1.433 16.634 1.00 85.25 86 PRO A O 1
ATOM 667 N N . SER A 1 87 ? -9.710 0.239 15.212 1.00 82.88 87 SER A N 1
ATOM 668 C CA . SER A 1 87 ? -8.976 -1.024 15.322 1.00 82.88 87 SER A CA 1
ATOM 669 C C . SER A 1 87 ? -7.706 -1.042 14.460 1.00 82.88 87 SER A C 1
ATOM 671 O O . SER A 1 87 ? -6.702 -1.633 14.861 1.00 82.88 87 SER A O 1
ATOM 673 N N . GLY A 1 88 ? -7.675 -0.267 13.369 1.00 90.94 88 GLY A N 1
ATOM 674 C CA . GLY A 1 88 ? -6.453 -0.009 12.622 1.00 90.94 88 GLY A CA 1
ATOM 675 C C . GLY A 1 88 ? -6.673 0.479 11.194 1.00 90.94 88 GLY A C 1
ATOM 676 O O . GLY A 1 88 ? -7.587 1.232 10.874 1.00 90.94 88 GLY A O 1
ATOM 677 N N . THR A 1 89 ? -5.759 0.091 10.318 1.00 94.12 89 THR A N 1
ATOM 678 C CA . THR A 1 89 ? -5.765 0.389 8.890 1.00 94.12 89 THR A CA 1
ATOM 679 C C . THR A 1 89 ? -5.487 -0.895 8.126 1.00 94.12 89 THR A C 1
ATOM 681 O O . THR A 1 89 ? -4.514 -1.583 8.436 1.00 94.12 89 THR A O 1
ATOM 684 N N . HIS A 1 90 ? -6.332 -1.222 7.153 1.00 96.25 90 HIS A N 1
ATOM 685 C CA . HIS A 1 90 ? -6.197 -2.409 6.307 1.00 96.25 90 HIS A CA 1
ATOM 686 C C . HIS A 1 90 ? -6.760 -2.139 4.908 1.00 96.25 90 HIS A C 1
ATOM 688 O O . HIS A 1 90 ? -7.441 -1.136 4.690 1.00 96.25 90 HIS A O 1
ATOM 694 N N . ILE A 1 91 ? -6.455 -3.024 3.962 1.00 97.69 91 ILE A N 1
ATOM 695 C CA . ILE A 1 91 ? -7.047 -2.997 2.623 1.00 97.69 91 ILE A CA 1
ATOM 696 C C . ILE A 1 91 ? -8.270 -3.914 2.614 1.00 97.69 91 ILE A C 1
ATOM 698 O O . ILE A 1 91 ? -8.205 -5.040 3.101 1.00 97.69 91 ILE A O 1
ATOM 702 N N . GLU A 1 92 ? -9.366 -3.439 2.037 1.00 96.75 92 GLU A N 1
ATOM 703 C CA . GLU A 1 92 ? -10.584 -4.209 1.804 1.00 96.75 92 GLU A CA 1
ATOM 704 C C . GLU A 1 92 ? -10.819 -4.397 0.298 1.00 96.75 92 GLU A C 1
ATOM 706 O O . GLU A 1 92 ? -10.624 -3.479 -0.504 1.00 96.75 92 GLU A O 1
ATOM 711 N N . GLY A 1 93 ? -11.229 -5.610 -0.077 1.00 95.56 93 GLY A N 1
ATOM 712 C CA . GLY A 1 93 ? -11.537 -6.012 -1.446 1.00 95.56 93 GLY A CA 1
ATOM 713 C C . GLY A 1 93 ? -11.486 -7.529 -1.622 1.00 95.56 93 GLY A C 1
ATOM 714 O O . GLY A 1 93 ? -11.133 -8.267 -0.701 1.00 95.56 93 GLY A O 1
ATOM 715 N N . SER A 1 94 ? -11.861 -8.018 -2.805 1.00 96.62 94 SER A N 1
ATOM 716 C CA . SER A 1 94 ? -11.777 -9.452 -3.100 1.00 96.62 94 SER A CA 1
ATOM 717 C C . SER A 1 94 ? -10.323 -9.909 -3.247 1.00 96.62 94 SER A C 1
ATOM 719 O O . SER A 1 94 ? -9.456 -9.155 -3.688 1.00 96.62 94 SER A O 1
ATOM 721 N N . GLU A 1 95 ? -10.055 -11.179 -2.945 1.00 95.75 95 GLU A N 1
ATOM 722 C CA . GLU A 1 95 ? -8.715 -11.760 -3.104 1.00 95.75 95 GLU A CA 1
ATOM 723 C C . GLU A 1 95 ? -8.183 -11.609 -4.539 1.00 95.75 95 GLU A C 1
ATOM 725 O O . GLU A 1 95 ? -7.008 -11.302 -4.727 1.00 95.75 95 GLU A O 1
ATOM 730 N N . GLY A 1 96 ? -9.057 -11.724 -5.547 1.00 95.56 96 GLY A N 1
ATOM 731 C CA . GLY A 1 96 ? -8.687 -11.510 -6.946 1.00 95.56 96 GLY A CA 1
ATOM 732 C C . GLY A 1 96 ? -8.166 -10.094 -7.213 1.00 95.56 96 GLY A C 1
ATOM 733 O O . GLY A 1 96 ? -7.152 -9.938 -7.893 1.00 95.56 96 GLY A O 1
ATOM 734 N N . GLN A 1 97 ? -8.799 -9.072 -6.628 1.00 96.31 97 GLN A N 1
ATOM 735 C CA . GLN A 1 97 ? -8.353 -7.678 -6.740 1.00 96.31 97 GLN A CA 1
ATOM 736 C C . GLN A 1 97 ? -7.032 -7.445 -5.999 1.00 96.31 97 GLN A C 1
ATOM 738 O O . GLN A 1 97 ? -6.134 -6.797 -6.533 1.00 96.31 97 GLN A O 1
ATOM 743 N N . VAL A 1 98 ? -6.866 -8.023 -4.804 1.00 97.12 98 VAL A N 1
ATOM 744 C CA . VAL A 1 98 ? -5.605 -7.946 -4.041 1.00 97.12 98 VAL A CA 1
ATOM 745 C C . VAL A 1 98 ? -4.460 -8.581 -4.832 1.00 97.12 98 VAL A C 1
ATOM 747 O O . VAL A 1 98 ? -3.378 -8.002 -4.945 1.00 97.12 98 VAL A O 1
ATOM 750 N N . ARG A 1 99 ? -4.703 -9.747 -5.442 1.00 96.25 99 ARG A N 1
ATOM 751 C CA . ARG A 1 99 ? -3.721 -10.436 -6.285 1.00 96.25 99 ARG A CA 1
ATOM 752 C C . ARG A 1 99 ? -3.367 -9.619 -7.527 1.00 96.25 99 ARG A C 1
ATOM 754 O O . ARG A 1 99 ? -2.191 -9.533 -7.876 1.00 96.25 99 ARG A O 1
ATOM 761 N N . GLN A 1 100 ? -4.357 -9.003 -8.171 1.00 93.00 100 GLN A N 1
ATOM 762 C CA . GLN A 1 100 ? -4.136 -8.112 -9.310 1.00 93.00 100 GLN A CA 1
ATOM 763 C C . GLN A 1 100 ? -3.277 -6.903 -8.916 1.00 93.00 100 GLN A C 1
ATOM 765 O O . GLN A 1 100 ? -2.298 -6.608 -9.599 1.00 93.00 100 GLN A O 1
ATOM 770 N N . ALA A 1 101 ? -3.578 -6.255 -7.789 1.00 94.81 101 ALA A N 1
ATOM 771 C CA . ALA A 1 101 ? -2.789 -5.138 -7.277 1.00 94.81 101 ALA A CA 1
ATOM 772 C C . ALA A 1 101 ? -1.347 -5.548 -6.942 1.00 94.81 101 ALA A C 1
ATOM 774 O O . ALA A 1 101 ? -0.406 -4.827 -7.273 1.00 94.81 101 ALA A O 1
ATOM 775 N N . MET A 1 102 ? -1.150 -6.733 -6.353 1.00 95.75 102 MET A N 1
ATOM 776 C CA . MET A 1 102 ? 0.188 -7.271 -6.098 1.00 95.75 102 MET A CA 1
ATOM 777 C C . MET A 1 102 ? 0.964 -7.517 -7.400 1.00 95.75 102 MET A C 1
ATOM 779 O O . MET A 1 102 ? 2.139 -7.166 -7.491 1.00 95.75 102 MET A O 1
ATOM 783 N N . ALA A 1 103 ? 0.319 -8.082 -8.424 1.00 88.69 103 ALA A N 1
ATOM 784 C CA . ALA A 1 103 ? 0.946 -8.303 -9.726 1.00 88.69 103 ALA A CA 1
ATOM 785 C C . ALA A 1 103 ? 1.354 -6.981 -10.397 1.00 88.69 103 ALA A C 1
ATOM 787 O O . ALA A 1 103 ? 2.472 -6.869 -10.897 1.00 88.69 103 ALA A O 1
ATOM 788 N N . LEU A 1 104 ? 0.488 -5.963 -10.353 1.00 89.12 104 LEU A N 1
ATOM 789 C CA . LEU A 1 104 ? 0.799 -4.622 -10.855 1.00 89.12 104 LEU A CA 1
ATOM 790 C C . LEU A 1 104 ? 1.980 -3.994 -10.110 1.00 89.12 104 LEU A C 1
ATOM 792 O O . LEU A 1 104 ? 2.879 -3.453 -10.747 1.00 89.12 104 LEU A O 1
ATOM 796 N N . LEU A 1 105 ? 2.019 -4.121 -8.781 1.00 90.38 105 LEU A N 1
ATOM 797 C CA . LEU A 1 105 ? 3.118 -3.622 -7.956 1.00 90.38 105 LEU A CA 1
ATOM 798 C C . LEU A 1 105 ? 4.459 -4.271 -8.337 1.00 90.38 105 LEU A C 1
ATOM 800 O O . LEU A 1 105 ? 5.460 -3.575 -8.503 1.00 90.38 105 LEU A O 1
ATOM 804 N N . ILE A 1 106 ? 4.478 -5.597 -8.510 1.00 86.25 106 ILE A N 1
ATOM 805 C CA . ILE A 1 106 ? 5.674 -6.352 -8.917 1.00 86.25 106 ILE A CA 1
ATOM 806 C C . ILE A 1 106 ? 6.131 -5.931 -10.317 1.00 86.25 106 ILE A C 1
ATOM 808 O O . ILE A 1 106 ? 7.309 -5.628 -10.511 1.00 86.25 106 ILE A O 1
ATOM 812 N N . ASN A 1 107 ? 5.205 -5.864 -11.275 1.00 81.25 107 ASN A N 1
ATOM 813 C CA . ASN A 1 107 ? 5.512 -5.455 -12.644 1.00 81.25 107 ASN A CA 1
ATOM 814 C C . ASN A 1 107 ? 6.035 -4.012 -12.695 1.00 81.25 107 ASN A C 1
ATOM 816 O O . ASN A 1 107 ? 7.003 -3.737 -13.400 1.00 81.25 107 ASN A O 1
ATOM 820 N N . GLY A 1 108 ? 5.460 -3.108 -11.897 1.00 80.56 108 GLY A N 1
ATOM 821 C CA . GLY A 1 108 ? 5.929 -1.730 -11.760 1.00 80.56 108 GLY A CA 1
ATOM 822 C C . GLY A 1 108 ? 7.379 -1.648 -11.276 1.00 80.56 108 GLY A C 1
ATOM 823 O O . GLY A 1 108 ? 8.177 -0.926 -11.866 1.00 80.56 108 GLY A O 1
ATOM 824 N N . ILE A 1 109 ? 7.762 -2.443 -10.270 1.00 80.31 109 ILE A N 1
ATOM 825 C CA . ILE A 1 109 ? 9.152 -2.499 -9.775 1.00 80.31 109 ILE A CA 1
ATOM 826 C C . ILE A 1 109 ? 10.120 -2.995 -10.858 1.00 80.31 109 ILE A C 1
ATOM 828 O O . ILE A 1 109 ? 11.233 -2.476 -10.977 1.00 80.31 109 ILE A O 1
ATOM 832 N N . ILE A 1 110 ? 9.723 -4.011 -11.627 1.00 71.94 110 ILE A N 1
ATOM 833 C CA . ILE A 1 110 ? 10.557 -4.571 -12.697 1.00 71.94 110 ILE A CA 1
ATOM 834 C C . ILE A 1 110 ? 10.768 -3.524 -13.798 1.00 71.94 110 ILE A C 1
ATOM 836 O O . ILE A 1 110 ? 11.902 -3.315 -14.220 1.00 71.94 110 ILE A O 1
ATOM 840 N N . ASN A 1 111 ? 9.709 -2.812 -14.189 1.00 65.00 111 ASN A N 1
ATOM 841 C CA . ASN A 1 111 ? 9.736 -1.871 -15.308 1.00 65.00 111 ASN A CA 1
ATOM 842 C C . ASN A 1 111 ? 10.359 -0.504 -14.953 1.00 65.00 111 ASN A C 1
ATOM 844 O O . ASN A 1 111 ? 10.996 0.107 -15.805 1.00 65.00 111 ASN A O 1
ATOM 848 N N . HIS A 1 112 ? 10.242 -0.017 -13.708 1.00 60.69 112 HIS A N 1
ATOM 849 C CA . HIS A 1 112 ? 10.821 1.277 -13.289 1.00 60.69 112 HIS A CA 1
ATOM 850 C C . HIS A 1 112 ? 12.351 1.295 -13.169 1.00 60.69 112 HIS A C 1
ATOM 852 O O . HIS A 1 112 ? 12.936 2.365 -13.003 1.00 60.69 112 HIS A O 1
ATOM 858 N N . ASN A 1 113 ? 13.008 0.135 -13.224 1.00 51.38 113 ASN A N 1
ATOM 859 C CA . ASN A 1 113 ? 14.469 0.049 -13.242 1.00 51.38 113 ASN A CA 1
ATOM 860 C C . ASN A 1 113 ? 15.054 0.096 -14.663 1.00 51.38 113 ASN A C 1
ATOM 862 O O . ASN A 1 113 ? 16.272 -0.008 -14.814 1.00 51.38 113 ASN A O 1
ATOM 866 N N . GLU A 1 114 ? 14.217 0.255 -15.690 1.00 50.31 114 GLU A N 1
ATOM 867 C CA . GLU A 1 114 ? 14.658 0.244 -17.080 1.00 50.31 114 GLU A CA 1
ATOM 868 C C . GLU A 1 114 ? 14.960 1.668 -17.589 1.00 50.31 114 GLU A C 1
ATOM 870 O O . GLU A 1 114 ? 14.157 2.590 -17.404 1.00 50.31 114 GLU A O 1
ATOM 875 N N . PRO A 1 115 ? 16.098 1.883 -18.274 1.00 40.84 115 PRO A N 1
ATOM 876 C CA . PRO A 1 115 ? 16.281 3.064 -19.097 1.00 40.84 115 PRO A CA 1
ATOM 877 C C . PRO A 1 115 ? 15.219 3.076 -20.203 1.00 40.84 115 PRO A C 1
ATOM 879 O O . PRO A 1 115 ? 15.051 2.111 -20.947 1.00 40.84 115 PRO A O 1
ATOM 882 N N . GLN A 1 116 ? 14.495 4.189 -20.297 1.00 38.34 116 GLN A N 1
ATOM 883 C CA . GLN A 1 116 ? 13.477 4.442 -21.313 1.00 38.34 116 GLN A CA 1
ATOM 884 C C . GLN A 1 116 ? 14.027 4.121 -22.713 1.00 38.34 116 GLN A C 1
ATOM 886 O O . GLN A 1 116 ? 14.967 4.777 -23.162 1.00 38.34 116 GLN A O 1
ATOM 891 N N . GLY A 1 117 ? 13.444 3.146 -23.420 1.00 46.47 117 GLY A N 1
ATOM 892 C CA . GLY A 1 117 ? 13.697 3.009 -24.858 1.00 46.47 117 GLY A CA 1
ATOM 893 C C . GLY A 1 117 ? 13.642 1.619 -25.482 1.00 46.47 117 GLY A C 1
ATOM 894 O O . GLY A 1 117 ? 13.641 1.553 -26.710 1.00 46.47 117 GLY A O 1
ATOM 895 N N . VAL A 1 118 ? 13.568 0.520 -24.726 1.00 47.38 118 VAL A N 1
ATOM 896 C CA . VAL A 1 118 ? 13.586 -0.811 -25.356 1.00 47.38 118 VAL A CA 1
ATOM 897 C C . VAL A 1 118 ? 12.202 -1.452 -25.350 1.00 47.38 118 VAL A C 1
ATOM 899 O O . VAL A 1 118 ? 11.750 -2.052 -24.380 1.00 47.38 118 VAL A O 1
ATOM 902 N N . VAL A 1 119 ? 11.504 -1.307 -26.477 1.00 49.94 119 VAL A N 1
ATOM 903 C CA . VAL A 1 119 ? 10.254 -2.020 -26.753 1.00 49.94 119 VAL A CA 1
ATOM 904 C C . VAL A 1 119 ? 10.594 -3.485 -27.031 1.00 49.94 119 VAL A C 1
ATOM 906 O O . VAL A 1 119 ? 10.854 -3.884 -28.170 1.00 49.94 119 VAL A O 1
ATOM 909 N N . TYR A 1 120 ? 10.587 -4.317 -25.991 1.00 55.09 120 TYR A N 1
ATOM 910 C CA . TYR A 1 120 ? 10.601 -5.769 -26.152 1.00 55.09 120 TYR A CA 1
ATOM 911 C C . TYR A 1 120 ? 9.218 -6.204 -26.632 1.00 55.09 120 TYR A C 1
ATOM 913 O O . TYR A 1 120 ? 8.334 -6.521 -25.848 1.00 55.09 120 TYR A O 1
ATOM 921 N N . SER A 1 121 ? 9.017 -6.182 -27.950 1.00 56.09 121 SER A N 1
ATOM 922 C CA . SER A 1 121 ? 7.713 -6.356 -28.619 1.00 56.09 121 SER A CA 1
ATOM 923 C C . SER A 1 121 ? 6.876 -7.586 -28.213 1.00 56.09 121 SER A C 1
ATOM 925 O O . SER A 1 121 ? 5.714 -7.670 -28.605 1.00 56.09 121 SER A O 1
ATOM 927 N N . ARG A 1 122 ? 7.418 -8.543 -27.443 1.00 58.97 122 ARG A N 1
ATOM 928 C CA . ARG A 1 122 ? 6.699 -9.732 -26.945 1.00 58.97 122 ARG A CA 1
ATOM 929 C C . ARG A 1 122 ? 7.156 -10.267 -25.580 1.00 58.97 122 ARG A C 1
ATOM 931 O O . ARG A 1 122 ? 6.569 -11.239 -25.111 1.00 58.97 122 ARG A O 1
ATOM 938 N N . LEU A 1 123 ? 8.213 -9.716 -24.989 1.00 63.12 123 LEU A N 1
ATOM 939 C CA . LEU A 1 123 ? 8.783 -10.210 -23.732 1.00 63.12 123 LEU A CA 1
ATOM 940 C C . LEU A 1 123 ? 8.558 -9.157 -22.659 1.00 63.12 123 LEU A C 1
ATOM 942 O O . LEU A 1 123 ? 8.777 -7.975 -22.915 1.00 63.12 123 LEU A O 1
ATOM 946 N N . ASP A 1 124 ? 8.135 -9.573 -21.468 1.00 67.94 124 ASP A N 1
ATOM 947 C CA . ASP A 1 124 ? 8.167 -8.661 -20.335 1.00 67.94 124 ASP A CA 1
ATOM 948 C C . ASP A 1 124 ? 9.634 -8.307 -20.003 1.00 67.94 124 ASP A C 1
ATOM 950 O O . ASP A 1 124 ? 10.542 -9.119 -20.236 1.00 67.94 124 ASP A O 1
ATOM 954 N N . PRO A 1 125 ? 9.898 -7.110 -19.461 1.00 64.25 125 PRO A N 1
ATOM 955 C CA . PRO A 1 125 ? 11.264 -6.669 -19.175 1.00 64.25 125 PRO A CA 1
ATOM 956 C C . PRO A 1 125 ? 12.029 -7.586 -18.209 1.00 64.25 125 PRO A C 1
ATOM 958 O O . PRO A 1 125 ? 13.245 -7.739 -18.333 1.00 64.25 125 PRO A O 1
ATOM 961 N N . GLY A 1 126 ? 11.332 -8.269 -17.293 1.00 64.88 126 GLY A N 1
ATOM 962 C CA . GLY A 1 126 ? 11.941 -9.241 -16.384 1.00 64.88 126 GLY A CA 1
ATOM 963 C C . GLY A 1 126 ? 12.509 -10.446 -17.131 1.00 64.88 126 GLY A C 1
ATOM 964 O O . GLY A 1 126 ? 13.658 -10.837 -16.905 1.00 64.88 126 GLY A O 1
ATOM 965 N N . SER A 1 127 ? 11.737 -10.987 -18.073 1.00 77.94 127 SER A N 1
ATOM 966 C CA . SER A 1 127 ? 12.187 -12.049 -18.974 1.00 77.94 127 SER A CA 1
ATOM 967 C C . SER A 1 127 ? 13.380 -11.614 -19.825 1.00 77.94 127 SER A C 1
ATOM 969 O O . SER A 1 127 ? 14.340 -12.373 -19.959 1.00 77.94 127 SER A O 1
ATOM 971 N N . TYR A 1 128 ? 13.373 -10.388 -20.359 1.00 79.00 128 TYR A N 1
ATOM 972 C CA . TYR A 1 128 ? 14.519 -9.875 -21.115 1.00 79.00 128 TYR A CA 1
ATOM 973 C C . TYR A 1 128 ? 15.781 -9.772 -20.253 1.00 79.00 128 TYR A C 1
ATOM 975 O O . TYR A 1 128 ? 16.843 -10.246 -20.650 1.00 79.00 128 TYR A O 1
ATOM 983 N N . LYS A 1 129 ? 15.673 -9.223 -19.041 1.00 72.56 129 LYS A N 1
ATOM 984 C CA . LYS A 1 129 ? 16.807 -9.118 -18.119 1.00 72.56 129 LYS A CA 1
ATOM 985 C C . LYS A 1 129 ? 17.380 -10.483 -17.755 1.00 72.56 129 LYS A C 1
ATOM 987 O O . LYS A 1 129 ? 18.598 -10.631 -17.680 1.00 72.56 129 LYS A O 1
ATOM 992 N N . ALA A 1 130 ? 16.522 -11.480 -17.543 1.00 77.12 130 ALA A N 1
ATOM 993 C CA . ALA A 1 130 ? 16.969 -12.850 -17.326 1.00 77.12 130 ALA A CA 1
ATOM 994 C C . ALA A 1 130 ? 17.746 -13.368 -18.545 1.00 77.12 130 ALA A C 1
ATOM 996 O O . ALA A 1 130 ? 18.834 -13.915 -18.384 1.00 77.12 130 ALA A O 1
ATOM 997 N N . LEU A 1 131 ? 17.235 -13.138 -19.758 1.00 85.31 131 LEU A N 1
ATOM 998 C CA . LEU A 1 131 ? 17.933 -13.511 -20.986 1.00 85.31 131 LEU A CA 1
ATOM 999 C C . LEU A 1 131 ? 19.301 -12.825 -21.094 1.00 85.31 131 LEU A C 1
ATOM 1001 O O . LEU A 1 131 ? 20.293 -13.516 -21.287 1.00 85.31 131 LEU A O 1
ATOM 1005 N N . VAL A 1 132 ? 19.387 -11.509 -20.889 1.00 84.25 132 VAL A N 1
ATOM 1006 C CA . VAL A 1 132 ? 20.669 -10.781 -20.924 1.00 84.25 132 VAL A CA 1
ATOM 1007 C C . VAL A 1 132 ? 21.630 -11.286 -19.851 1.00 84.25 132 VAL A C 1
ATOM 1009 O O . VAL A 1 132 ? 22.809 -11.484 -20.127 1.00 84.25 132 VAL A O 1
ATOM 1012 N N . HIS A 1 133 ? 21.143 -11.548 -18.638 1.00 82.44 133 HIS A N 1
ATOM 1013 C CA . HIS A 1 133 ? 21.968 -12.076 -17.554 1.00 82.44 133 HIS A CA 1
ATOM 1014 C C . HIS A 1 133 ? 22.555 -13.459 -17.880 1.00 82.44 133 HIS A C 1
ATOM 1016 O O . HIS A 1 133 ? 23.716 -13.718 -17.571 1.00 82.44 133 HIS A O 1
ATOM 1022 N N . TYR A 1 134 ? 21.762 -14.361 -18.467 1.00 88.69 134 TYR A N 1
ATOM 1023 C CA . TYR A 1 134 ? 22.203 -15.729 -18.756 1.00 88.69 134 TYR A CA 1
ATOM 1024 C C . TYR A 1 134 ? 22.969 -15.868 -20.073 1.00 88.69 134 TYR A C 1
ATOM 1026 O O . TYR A 1 134 ? 23.834 -16.738 -20.164 1.00 88.69 134 TYR A O 1
ATOM 1034 N N . PHE A 1 135 ? 22.647 -15.056 -21.080 1.00 90.62 135 PHE A N 1
ATOM 1035 C CA . PHE A 1 135 ? 23.133 -15.236 -22.449 1.00 90.62 135 PHE A CA 1
ATOM 1036 C C . PHE A 1 135 ? 24.006 -14.093 -22.966 1.00 90.62 135 PHE A C 1
ATOM 1038 O O . PHE A 1 135 ? 24.675 -14.310 -23.965 1.00 90.62 135 PHE A O 1
ATOM 1045 N N . GLY A 1 136 ? 24.042 -12.939 -22.293 1.00 84.94 136 GLY A N 1
ATOM 1046 C CA . GLY A 1 136 ? 24.734 -11.743 -22.774 1.00 84.94 136 GLY A CA 1
ATOM 1047 C C . GLY A 1 136 ? 23.831 -10.832 -23.611 1.00 84.94 136 GLY A C 1
ATOM 1048 O O . GLY A 1 136 ? 22.855 -11.267 -24.221 1.00 84.94 136 GLY A O 1
ATOM 1049 N N . GLU A 1 137 ? 24.118 -9.529 -23.597 1.00 85.38 137 GLU A N 1
ATOM 1050 C CA . GLU A 1 137 ? 23.312 -8.532 -24.316 1.00 85.38 137 GLU A CA 1
ATOM 1051 C C . GLU A 1 137 ? 23.447 -8.674 -25.841 1.00 85.38 137 GLU A C 1
ATOM 1053 O O . GLU A 1 137 ? 22.448 -8.584 -26.555 1.00 85.38 137 GLU A O 1
ATOM 1058 N N . GLU A 1 138 ? 24.653 -8.960 -26.344 1.00 83.00 138 GLU A N 1
ATOM 1059 C CA . GLU A 1 138 ? 24.916 -9.095 -27.783 1.00 83.00 138 GLU A CA 1
ATOM 1060 C C . GLU A 1 138 ? 24.134 -10.262 -28.401 1.00 83.00 138 GLU A C 1
ATOM 1062 O O . GLU A 1 138 ? 23.493 -10.107 -29.443 1.00 83.00 138 GLU A O 1
ATOM 1067 N N . GLU A 1 139 ? 24.129 -11.419 -27.741 1.00 87.31 139 GLU A N 1
ATOM 1068 C CA . GLU A 1 139 ? 23.435 -12.627 -28.182 1.00 87.31 139 GLU A CA 1
ATOM 1069 C C . GLU A 1 139 ? 21.919 -12.427 -28.203 1.00 87.31 139 GLU A C 1
ATOM 1071 O O . GLU A 1 139 ? 21.236 -12.837 -29.148 1.00 87.31 139 GLU A O 1
ATOM 1076 N N . VAL A 1 140 ? 21.384 -11.771 -27.174 1.00 86.62 140 VAL A N 1
ATOM 1077 C CA . VAL A 1 140 ? 19.949 -11.503 -27.065 1.00 86.62 140 VAL A CA 1
ATOM 1078 C C . VAL A 1 140 ? 19.504 -10.495 -28.127 1.00 86.62 140 VAL A C 1
ATOM 1080 O O . VAL A 1 140 ? 18.504 -10.739 -28.810 1.00 86.62 140 VAL A O 1
ATOM 1083 N N . LEU A 1 141 ? 20.266 -9.417 -28.345 1.00 83.44 141 LEU A N 1
ATOM 1084 C CA . LEU A 1 141 ? 20.006 -8.447 -29.414 1.00 83.44 141 LEU A CA 1
ATOM 1085 C C . LEU A 1 141 ? 20.110 -9.087 -30.804 1.00 83.44 141 LEU A C 1
ATOM 1087 O O . LEU A 1 141 ? 19.281 -8.816 -31.677 1.00 83.44 141 LEU A O 1
ATOM 1091 N N . PHE A 1 142 ? 21.080 -9.981 -31.012 1.00 85.19 142 PHE A N 1
ATOM 1092 C CA . PHE A 1 142 ? 21.218 -10.729 -32.257 1.00 85.19 142 PHE A CA 1
ATOM 1093 C C . PHE A 1 142 ? 19.975 -11.582 -32.539 1.00 85.19 142 PHE A C 1
ATOM 1095 O O . PHE A 1 142 ? 19.386 -11.473 -33.618 1.00 85.19 142 PHE A O 1
ATOM 1102 N N . VAL A 1 143 ? 19.507 -12.369 -31.567 1.00 85.69 143 VAL A N 1
ATOM 1103 C CA . VAL A 1 143 ? 18.289 -13.183 -31.720 1.00 85.69 143 VAL A CA 1
ATOM 1104 C C . VAL A 1 143 ? 17.055 -12.306 -31.940 1.00 85.69 143 VAL A C 1
ATOM 1106 O O . VAL A 1 143 ? 16.226 -12.621 -32.795 1.00 85.69 143 VAL A O 1
ATOM 1109 N N . GLN A 1 144 ? 16.941 -11.175 -31.243 1.00 79.19 144 GLN A N 1
ATOM 1110 C CA . GLN A 1 144 ? 15.855 -10.216 -31.458 1.00 79.19 144 GLN A CA 1
ATOM 1111 C C . GLN A 1 144 ? 15.864 -9.662 -32.891 1.00 79.19 144 GLN A C 1
ATOM 1113 O O . GLN A 1 144 ? 14.810 -9.581 -33.525 1.00 79.19 144 GLN A O 1
ATOM 1118 N N . SER A 1 145 ? 17.045 -9.341 -33.430 1.00 79.81 145 SER A N 1
ATOM 1119 C CA . SER A 1 145 ? 17.198 -8.882 -34.815 1.00 79.81 145 SER A CA 1
ATOM 1120 C C . SER A 1 145 ? 16.782 -9.949 -35.833 1.00 79.81 145 SER A C 1
ATOM 1122 O O . SER A 1 145 ? 16.122 -9.624 -36.820 1.00 79.81 145 SER A O 1
ATOM 1124 N N . LEU A 1 146 ? 17.077 -11.228 -35.562 1.00 84.06 146 LEU A N 1
ATOM 1125 C CA . LEU A 1 146 ? 16.625 -12.345 -36.390 1.00 84.06 146 LEU A CA 1
ATOM 1126 C C . LEU A 1 146 ? 15.099 -12.441 -36.367 1.00 84.06 146 LEU A C 1
ATOM 1128 O O . LEU A 1 146 ? 14.471 -12.424 -37.422 1.00 84.06 146 LEU A O 1
ATOM 1132 N N . LEU A 1 147 ? 14.492 -12.481 -35.179 1.00 79.75 147 LEU A N 1
ATOM 1133 C CA . LEU A 1 147 ? 13.041 -12.611 -35.015 1.00 79.75 147 LEU A CA 1
ATOM 1134 C C . LEU A 1 147 ? 12.260 -11.464 -35.677 1.00 79.75 147 LEU A C 1
ATOM 1136 O O . LEU A 1 147 ? 11.195 -11.703 -36.244 1.00 79.75 147 LEU A O 1
ATOM 1140 N N . LEU A 1 148 ? 12.791 -10.237 -35.645 1.00 70.50 148 LEU A N 1
ATOM 1141 C CA . LEU A 1 148 ? 12.200 -9.075 -36.320 1.00 70.50 148 LEU A CA 1
ATOM 1142 C C . LEU A 1 148 ? 12.486 -9.052 -37.833 1.00 70.50 148 LEU A C 1
ATOM 1144 O O . LEU A 1 148 ? 11.700 -8.500 -38.601 1.00 70.50 148 LEU A O 1
ATOM 1148 N N . GLY A 1 149 ? 13.586 -9.666 -38.272 1.00 64.94 149 GLY A N 1
ATOM 1149 C CA . GLY A 1 149 ? 13.979 -9.778 -39.678 1.00 64.94 149 GLY A CA 1
ATOM 1150 C C . GLY A 1 149 ? 13.188 -10.814 -40.486 1.00 64.94 149 GLY A C 1
ATOM 1151 O O . GLY A 1 149 ? 13.078 -10.666 -41.699 1.00 64.94 149 GLY A O 1
ATOM 1152 N N . TYR A 1 150 ? 12.585 -11.819 -39.840 1.00 55.75 150 TYR A N 1
ATOM 1153 C CA . TYR A 1 150 ? 11.782 -12.866 -40.501 1.00 55.75 150 TYR A CA 1
ATOM 1154 C C . TYR A 1 150 ? 10.337 -12.446 -40.856 1.00 55.75 150 TYR A C 1
ATOM 1156 O O . TYR A 1 150 ? 9.559 -13.268 -41.332 1.00 55.75 150 TYR A O 1
ATOM 1164 N N . GLY A 1 151 ? 9.961 -11.182 -40.632 1.00 54.09 151 GLY A N 1
ATOM 1165 C CA . GLY A 1 151 ? 8.615 -10.651 -40.888 1.00 54.09 151 GLY A CA 1
ATOM 1166 C C . GLY A 1 151 ? 8.404 -9.945 -42.236 1.00 54.09 151 GLY A C 1
ATOM 1167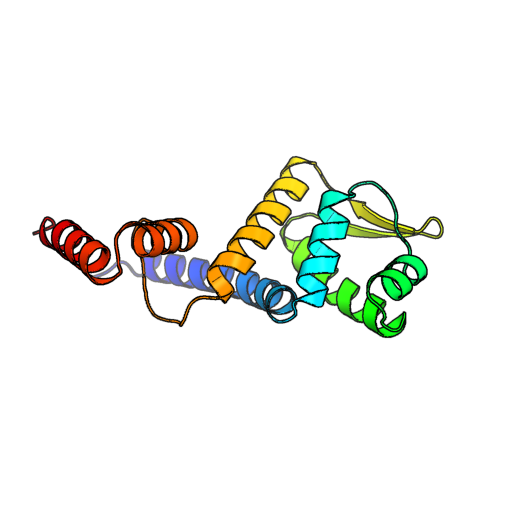 O O . GLY A 1 151 ? 7.456 -9.165 -42.337 1.00 54.09 151 GLY A O 1
ATOM 1168 N N . LYS A 1 152 ? 9.270 -10.149 -43.240 1.00 43.06 152 LYS A N 1
ATOM 1169 C CA . LYS A 1 152 ? 9.109 -9.598 -44.601 1.00 43.06 152 LYS A CA 1
ATOM 1170 C C . LYS A 1 152 ? 8.936 -10.680 -45.654 1.00 43.06 152 LYS A C 1
ATOM 1172 O O . LYS A 1 152 ? 9.693 -11.670 -45.596 1.00 43.06 152 LYS A O 1
#

Foldseek 3Di:
DPDPVVVVVVVVVVVVVVVLVVLLCLQLVDPLLLVVLLVQLVCPPDFDALVRSCVVSVHDSVVVVVSVVSSQVNLVVLVWHFDQDPNHTHIDDDNVSSVVSNVSSVLSNLVVVDDPDDCPVPDRSVRVVVCCVVPNPVVSVVVVCVVVVVPD

Sequence (152 aa):
MLDSKNITDLLHLDHLLGAECEEIDGVMNNARRVKIASQLLSETPNETSISKLSERYFISGASIVNDLRVIESWLAPLGLSLIRSPSGTHIEGSEGQVRQAMALLINGIINHNEPQGVVYSRLDPGSYKALVHYFGEEEVLFVQSLLLGYGK

Secondary structure (DSSP, 8-state):
---HHHHHHHHHHHHHHHHHHHHHHHHHT-HHHHHHHHHHHHHTTS-B-HHHHHHHHTS-HHHHHHHHHHHHHHHGGGT-EEEE-SS-EEEES-HHHHHHHHHHHHHHHHHTTSPTT---TTS-HHHHHHHHHHH-HHHHHHHHHHHHHTT-

pLDDT: mean 78.74, std 20.54, range [35.41, 97.75]

InterPro domains:
  IPR007737 Mga helix-turn-helix domain [PF05043] (36-105)
  IPR036388 Winged helix-like DNA-binding domain superfamily [G3DSA:1.10.10.10] (27-93)

Organism: Escherichia coli (NCBI:txid562)